Protein AF-A0A9W7AAX8-F1 (afdb_monomer_lite)

Sequence (133 aa):
MEMMQKKSGGGMSSPPTIVSTPFTGRETCFEDPTIRQTLLTLQSDHEGLIRMGSGYGSFDPLGKLAYLDQMEKIEERWALLMTKLDLGKHVSGEFKDQTSAFLGGMNLSVREFFELLGASKGWLRERANEGRL

Organism: NCBI:txid2557542

Foldseek 3Di:
DDDDPPPDDDPLDQQDDQPDDQAPCPDPLNVPVVLVVLVVVLVVLVVVLVVLVVCLVVDFLVSVLVSLVSVVVSVVSVVVSCVVSVCVVRGDPSNVVSVQRRCVSVVHDPVRVVVVVVVVSVVSNVCSVVSND

InterPro domains:
  IPR014954 Protein of unknown function DUF1825 [PF08855] (30-118)

Secondary structure (DSSP, 8-state):
------------PPPPPP-S-S--S-SGGGSSHHHHHHHHHHHHHHHHHHHHHTTGGG--HHHHHHHHHHHHHHHHHHHHHHHHTTGGGTS-HHHHHHHHHHHHHTT--HHHHHHHHHHHHHHHHHHHHTT--

pLDDT: mean 83.45, std 14.28, range [38.12, 94.31]

Radius of gyration: 19.52 Å; chains: 1; bounding box: 62×48×39 Å

Structure (mmCIF, N/CA/C/O backbone):
data_AF-A0A9W7AAX8-F1
#
_entry.id   AF-A0A9W7AAX8-F1
#
loop_
_atom_site.group_PDB
_atom_site.id
_atom_site.type_symbol
_atom_site.label_atom_id
_atom_site.label_alt_id
_atom_site.label_comp_id
_atom_site.label_asym_id
_atom_site.label_entity_id
_atom_site.label_seq_id
_atom_site.pdbx_PDB_ins_code
_atom_site.Cartn_x
_atom_site.Cartn_y
_atom_site.Cartn_z
_atom_site.occupancy
_atom_site.B_iso_or_equiv
_atom_site.auth_seq_id
_atom_site.auth_comp_id
_atom_site.auth_asym_id
_atom_site.auth_atom_id
_atom_site.pdbx_PDB_model_num
ATOM 1 N N . MET A 1 1 ? 40.227 -35.890 10.664 1.00 41.59 1 MET A N 1
ATOM 2 C CA . MET A 1 1 ? 39.346 -36.247 9.536 1.00 41.59 1 MET A CA 1
ATOM 3 C C . MET A 1 1 ? 37.937 -35.900 9.939 1.00 41.59 1 MET A C 1
ATOM 5 O O . MET A 1 1 ? 37.422 -36.417 10.919 1.00 41.59 1 MET A O 1
ATOM 9 N N . GLU A 1 2 ? 37.426 -34.910 9.238 1.00 40.03 2 GLU A N 1
ATOM 10 C CA . GLU A 1 2 ? 36.178 -34.201 9.434 1.00 40.03 2 GLU A CA 1
ATOM 11 C C . GLU A 1 2 ? 35.024 -35.044 8.878 1.00 40.03 2 GLU A C 1
ATOM 13 O O . GLU A 1 2 ? 35.092 -35.508 7.743 1.00 40.03 2 GLU A O 1
ATOM 18 N N . MET A 1 3 ? 33.966 -35.253 9.658 1.00 38.78 3 MET A N 1
ATOM 19 C CA . MET A 1 3 ? 32.654 -35.585 9.104 1.00 38.78 3 MET A CA 1
ATOM 20 C C . MET A 1 3 ? 31.682 -34.520 9.588 1.00 38.78 3 MET A C 1
ATOM 22 O O . MET A 1 3 ? 31.030 -34.647 10.623 1.00 38.78 3 MET A O 1
ATOM 26 N N . MET A 1 4 ? 31.646 -33.428 8.824 1.00 39.00 4 MET A N 1
ATOM 27 C CA . MET A 1 4 ? 30.581 -32.439 8.855 1.00 39.00 4 MET A CA 1
ATOM 28 C C . MET A 1 4 ? 29.238 -33.149 8.662 1.00 39.00 4 MET A C 1
ATOM 30 O O . MET A 1 4 ? 28.929 -33.652 7.580 1.00 39.00 4 MET A O 1
ATOM 34 N N . GLN A 1 5 ? 28.413 -33.151 9.710 1.00 44.94 5 GLN A N 1
ATOM 35 C CA . GLN A 1 5 ? 26.979 -33.347 9.559 1.00 44.94 5 GLN A CA 1
ATOM 36 C C . GLN A 1 5 ? 26.438 -32.205 8.697 1.00 44.94 5 GLN A C 1
ATOM 38 O O . GLN A 1 5 ? 26.332 -31.053 9.118 1.00 44.94 5 GLN A O 1
ATOM 43 N N . LYS A 1 6 ? 26.106 -32.554 7.459 1.00 40.97 6 LYS A N 1
ATOM 44 C CA . LYS A 1 6 ? 25.381 -31.730 6.503 1.00 40.97 6 LYS A CA 1
ATOM 45 C C . LYS A 1 6 ? 23.993 -31.438 7.087 1.00 40.97 6 LYS A C 1
ATOM 47 O O . LYS A 1 6 ? 23.086 -32.261 6.969 1.00 40.97 6 LYS A O 1
ATOM 52 N N . LYS A 1 7 ? 23.830 -30.280 7.742 1.00 40.91 7 LYS A N 1
ATOM 53 C CA . LYS A 1 7 ? 22.512 -29.705 8.050 1.00 40.91 7 LYS A CA 1
ATOM 54 C C . LYS A 1 7 ? 21.775 -29.543 6.722 1.00 40.91 7 LYS A C 1
ATOM 56 O O . LYS A 1 7 ? 22.093 -28.666 5.924 1.00 40.91 7 LYS A O 1
ATOM 61 N N . SER A 1 8 ? 20.858 -30.468 6.465 1.00 42.09 8 SER A N 1
ATOM 62 C CA . SER A 1 8 ? 19.947 -30.408 5.328 1.00 42.09 8 SER A CA 1
ATOM 63 C C . SER A 1 8 ? 19.080 -29.158 5.468 1.00 42.09 8 SER A C 1
ATOM 65 O O . SER A 1 8 ? 18.683 -28.800 6.577 1.00 42.09 8 SER A O 1
ATOM 67 N N . GLY A 1 9 ? 18.898 -28.458 4.350 1.00 38.78 9 GLY A N 1
ATOM 68 C CA . GLY A 1 9 ? 18.387 -27.095 4.288 1.00 38.78 9 GLY A CA 1
ATOM 69 C C . GLY A 1 9 ? 17.063 -26.889 5.014 1.00 38.78 9 GLY A C 1
ATOM 70 O O . GLY A 1 9 ? 16.114 -27.650 4.837 1.00 38.78 9 GLY A O 1
ATOM 71 N N . GLY A 1 10 ? 16.998 -25.807 5.791 1.00 38.12 10 GLY A N 1
ATOM 72 C CA . GLY A 1 10 ? 15.723 -25.184 6.108 1.00 38.12 10 GLY A CA 1
ATOM 73 C C . GLY A 1 10 ? 15.133 -24.681 4.799 1.00 38.12 10 GLY A C 1
ATOM 74 O O . GLY A 1 10 ? 15.665 -23.745 4.204 1.00 38.12 10 GLY A O 1
ATOM 75 N N . GLY A 1 11 ? 14.091 -25.352 4.310 1.00 45.53 11 GLY A N 1
ATOM 76 C CA . GLY A 1 11 ? 13.271 -24.805 3.240 1.00 45.53 11 GLY A CA 1
ATOM 77 C C . GLY A 1 11 ? 12.779 -23.429 3.676 1.00 45.53 11 GLY A C 1
ATOM 78 O O . GLY A 1 11 ? 12.364 -23.263 4.823 1.00 45.53 11 GLY A O 1
ATOM 79 N N . MET A 1 12 ? 12.857 -22.438 2.791 1.00 51.91 12 MET A N 1
ATOM 80 C CA . MET A 1 12 ? 12.098 -21.204 2.968 1.00 51.91 12 MET A CA 1
ATOM 81 C C . MET A 1 12 ? 10.620 -21.600 3.001 1.00 51.91 12 MET A C 1
ATOM 83 O O . MET A 1 12 ? 10.012 -21.832 1.958 1.00 51.91 12 MET A O 1
ATOM 87 N N . SER A 1 13 ? 10.066 -21.771 4.202 1.00 61.91 13 SER A N 1
ATOM 88 C CA . SER A 1 13 ? 8.630 -21.929 4.388 1.00 61.91 13 SER A CA 1
ATOM 89 C C . SER A 1 13 ? 7.959 -20.706 3.780 1.00 61.91 13 SER A C 1
ATOM 91 O O . SER A 1 13 ? 8.353 -19.578 4.078 1.00 61.91 13 SER A O 1
ATOM 93 N N . SER A 1 14 ? 6.977 -20.916 2.903 1.00 72.19 14 SER A N 1
ATOM 94 C CA . SER A 1 14 ? 6.184 -19.815 2.365 1.00 72.19 14 SER A CA 1
ATOM 95 C C . SER A 1 14 ? 5.611 -18.982 3.518 1.00 72.19 14 SER A C 1
ATOM 97 O O . SER A 1 14 ? 5.199 -19.568 4.527 1.00 72.19 14 SER A O 1
ATOM 99 N N . PRO A 1 15 ? 5.580 -17.644 3.398 1.00 73.81 15 PRO A N 1
ATOM 100 C CA . PRO A 1 15 ? 4.983 -16.798 4.419 1.00 73.81 15 PRO A CA 1
ATOM 101 C C . PRO A 1 15 ? 3.549 -17.254 4.741 1.00 73.81 15 PRO A C 1
ATOM 103 O O . PRO A 1 15 ? 2.807 -17.609 3.817 1.00 73.81 15 PRO A O 1
ATOM 106 N N . PRO A 1 16 ? 3.137 -17.261 6.020 1.00 80.00 16 PRO A N 1
ATOM 107 C CA . PRO A 1 16 ? 1.785 -17.655 6.406 1.00 80.00 16 PRO A CA 1
ATOM 108 C C . PRO A 1 16 ? 0.741 -16.717 5.788 1.00 80.00 16 PRO A C 1
ATOM 110 O O . PRO A 1 16 ? 0.907 -15.504 5.796 1.00 80.00 16 PRO A O 1
ATOM 113 N N . THR A 1 17 ? -0.354 -17.260 5.259 1.00 83.81 17 THR A N 1
ATOM 114 C CA . THR A 1 17 ? -1.409 -16.457 4.622 1.00 83.81 17 THR A CA 1
ATOM 115 C C . THR A 1 17 ? -2.181 -15.618 5.645 1.00 83.81 17 THR A C 1
ATOM 117 O O . THR A 1 17 ? -2.558 -16.115 6.704 1.00 83.81 17 THR A O 1
ATOM 120 N N . ILE A 1 18 ? -2.472 -14.362 5.299 1.00 85.81 18 ILE A N 1
ATOM 121 C CA . ILE A 1 18 ? -3.371 -13.492 6.066 1.00 85.81 18 ILE A CA 1
ATOM 122 C C . ILE A 1 18 ? -4.810 -13.798 5.634 1.00 85.81 18 ILE A C 1
ATOM 124 O O . ILE A 1 18 ? -5.141 -13.662 4.458 1.00 85.81 18 ILE A O 1
ATOM 128 N N . VAL A 1 19 ? -5.659 -14.225 6.569 1.00 87.62 19 VAL A N 1
ATOM 129 C CA . VAL A 1 19 ? -7.077 -14.573 6.316 1.00 87.62 19 VAL A CA 1
ATOM 130 C C . VAL A 1 19 ? -8.057 -13.693 7.092 1.00 87.62 19 VAL A C 1
ATOM 132 O O . VAL A 1 19 ? -9.251 -13.681 6.804 1.00 87.62 19 VAL A O 1
ATOM 135 N N . SER A 1 20 ? -7.554 -12.962 8.083 1.00 85.69 20 SER A N 1
ATOM 136 C CA . SER A 1 20 ? -8.325 -12.005 8.873 1.00 85.69 20 SER A CA 1
ATOM 137 C C . SER A 1 20 ? -8.639 -10.727 8.086 1.00 85.69 20 SER A C 1
ATOM 139 O O . SER A 1 20 ? -7.921 -10.345 7.158 1.00 85.69 20 SER A O 1
ATOM 141 N N . THR A 1 21 ? -9.709 -10.030 8.477 1.00 83.94 21 THR A N 1
ATOM 142 C CA . THR A 1 21 ? -10.017 -8.694 7.958 1.00 83.94 21 THR A CA 1
ATOM 143 C C . THR A 1 21 ? -9.394 -7.611 8.849 1.00 83.94 21 THR A C 1
ATOM 145 O O . THR A 1 21 ? -9.397 -7.737 10.080 1.00 83.94 21 THR A O 1
ATOM 148 N N . PRO A 1 22 ? -8.885 -6.507 8.266 1.00 83.12 22 PRO A N 1
ATOM 149 C CA . PRO A 1 22 ? -8.293 -5.417 9.043 1.00 83.12 22 PRO A CA 1
ATOM 150 C C . PRO A 1 22 ? -9.327 -4.689 9.909 1.00 83.12 22 PRO A C 1
ATOM 152 O O . PRO A 1 22 ? -8.980 -4.182 10.973 1.00 83.12 22 PRO A O 1
ATOM 155 N N . PHE A 1 23 ? -10.592 -4.677 9.481 1.00 85.06 23 PHE A N 1
ATOM 156 C CA . PHE A 1 23 ? -11.708 -4.039 10.173 1.00 85.06 23 PHE A CA 1
ATOM 157 C C . PHE A 1 23 ? -12.914 -4.975 10.253 1.00 85.06 23 PHE A C 1
ATOM 159 O O . PHE A 1 23 ? -13.113 -5.834 9.387 1.00 85.06 23 PHE A O 1
ATOM 166 N N . THR A 1 24 ? -13.732 -4.788 11.284 1.00 78.25 24 THR A N 1
ATOM 167 C CA . THR A 1 24 ? -14.957 -5.564 11.526 1.00 78.25 24 THR A CA 1
ATOM 168 C C . THR A 1 24 ? -16.188 -4.963 10.840 1.00 78.25 24 THR A C 1
ATOM 170 O O . THR A 1 24 ? -17.218 -5.628 10.729 1.00 78.25 24 THR A O 1
ATOM 173 N N . GLY A 1 25 ? -16.102 -3.705 10.392 1.00 74.88 25 GLY A N 1
ATOM 174 C CA . GLY A 1 25 ? -17.207 -2.944 9.808 1.00 74.88 25 GLY A CA 1
ATOM 175 C C . GLY A 1 25 ? -18.170 -2.352 10.846 1.00 74.88 25 GLY A C 1
ATOM 176 O O . GLY A 1 25 ? -19.182 -1.761 10.464 1.00 74.88 25 GLY A O 1
ATOM 177 N N . ARG A 1 26 ? -17.878 -2.525 12.142 1.00 79.62 26 ARG A N 1
ATOM 178 C CA . ARG A 1 26 ? -18.668 -2.025 13.283 1.00 79.62 26 ARG A CA 1
ATOM 179 C C . ARG A 1 26 ? -18.015 -0.833 13.985 1.00 79.62 26 ARG A C 1
ATOM 181 O O . ARG A 1 26 ? -18.536 -0.348 14.982 1.00 79.62 26 ARG A O 1
ATOM 188 N N . GLU A 1 27 ? -16.856 -0.397 13.511 1.00 82.88 27 GLU A N 1
ATOM 189 C CA . GLU A 1 27 ? -16.142 0.759 14.033 1.00 82.88 27 GLU A CA 1
ATOM 190 C C . GLU A 1 27 ? -16.979 2.032 13.819 1.00 82.88 27 GLU A C 1
ATOM 192 O O . GLU A 1 27 ? -17.594 2.212 12.768 1.00 82.88 27 GLU A O 1
ATOM 197 N N . THR A 1 28 ? -16.987 2.935 14.803 1.00 79.44 28 THR A N 1
ATOM 198 C CA . THR A 1 28 ? -17.827 4.151 14.799 1.00 79.44 28 THR A CA 1
ATOM 199 C C . THR A 1 28 ? -17.559 5.062 13.602 1.00 79.44 28 THR A C 1
ATOM 201 O O . THR A 1 28 ? -18.462 5.724 13.099 1.00 79.44 28 THR A O 1
ATOM 204 N N . CYS A 1 29 ? -16.333 5.056 13.075 1.00 74.62 29 CYS A N 1
ATOM 205 C CA . CYS A 1 29 ? -15.978 5.785 11.861 1.00 74.62 29 CYS A CA 1
ATOM 206 C C . CYS A 1 29 ? -16.754 5.319 10.611 1.00 74.62 29 CYS A C 1
ATOM 208 O O . CYS A 1 29 ? -16.849 6.080 9.652 1.00 74.62 29 CYS A O 1
ATOM 210 N N . PHE A 1 30 ? -17.338 4.115 10.615 1.00 80.31 30 PHE A N 1
ATOM 211 C CA . PHE A 1 30 ? -18.128 3.564 9.505 1.00 80.31 30 PHE A CA 1
ATOM 212 C C . PHE A 1 30 ? -19.643 3.767 9.647 1.00 80.31 30 PHE A C 1
ATOM 214 O O . PHE A 1 30 ? -20.409 3.265 8.811 1.00 80.31 30 PHE A O 1
ATOM 221 N N . GLU A 1 31 ? -20.089 4.489 10.679 1.00 82.81 31 GLU A N 1
ATOM 222 C CA . GLU A 1 31 ? -21.475 4.961 10.796 1.00 82.81 31 GLU A CA 1
ATOM 223 C C . GLU A 1 31 ? -21.756 6.132 9.844 1.00 82.81 31 GLU A C 1
ATOM 225 O O . GLU A 1 31 ? -22.880 6.278 9.367 1.00 82.81 31 GLU A O 1
ATOM 230 N N . ASP A 1 32 ? -20.731 6.921 9.498 1.00 86.88 32 ASP A N 1
ATOM 231 C CA . ASP A 1 32 ? -20.850 7.974 8.493 1.00 86.88 32 ASP A CA 1
ATOM 232 C C . ASP A 1 32 ? -20.957 7.351 7.080 1.00 86.88 32 ASP A C 1
ATOM 234 O O . ASP A 1 32 ? -20.033 6.658 6.627 1.00 86.88 32 ASP A O 1
ATOM 238 N N . PRO A 1 33 ? -22.063 7.586 6.347 1.00 86.31 33 PRO A N 1
ATOM 239 C CA . PRO A 1 33 ? -22.285 6.984 5.034 1.00 86.31 33 PRO A CA 1
ATOM 240 C C . PRO A 1 33 ? -21.293 7.478 3.971 1.00 86.31 33 PRO A C 1
ATOM 242 O O . PRO A 1 33 ? -20.948 6.722 3.063 1.00 86.31 33 PRO A O 1
ATOM 245 N N . THR A 1 34 ? -20.783 8.704 4.094 1.00 87.81 34 THR A N 1
ATOM 246 C CA . THR A 1 34 ? -19.754 9.258 3.201 1.00 87.81 34 THR A CA 1
ATOM 247 C C . THR A 1 34 ? -18.420 8.559 3.429 1.00 87.81 34 THR A C 1
ATOM 249 O O . THR A 1 34 ? -17.735 8.188 2.472 1.00 87.81 34 THR A O 1
ATOM 252 N N . ILE A 1 35 ? -18.052 8.331 4.692 1.00 86.31 35 ILE A N 1
ATOM 253 C CA . ILE A 1 35 ? -16.838 7.591 5.051 1.00 86.31 35 ILE A CA 1
ATOM 254 C C . ILE A 1 35 ? -16.938 6.134 4.604 1.00 86.31 35 ILE A C 1
ATOM 256 O O . ILE A 1 35 ? -16.008 5.619 3.980 1.00 86.31 35 ILE A O 1
ATOM 260 N N . ARG A 1 36 ? -18.082 5.486 4.844 1.00 85.06 36 ARG A N 1
ATOM 261 C CA . ARG A 1 36 ? -18.351 4.125 4.370 1.00 85.06 36 ARG A CA 1
ATOM 262 C C . ARG A 1 36 ? -18.223 4.026 2.851 1.00 85.06 36 ARG A C 1
ATOM 264 O O . ARG A 1 36 ? -17.534 3.137 2.361 1.00 85.06 36 ARG A O 1
ATOM 271 N N . GLN A 1 37 ? -18.832 4.949 2.106 1.00 88.81 37 GLN A N 1
ATOM 272 C CA . GLN A 1 37 ? -18.723 4.974 0.648 1.00 88.81 37 GLN A CA 1
ATOM 273 C C . GLN A 1 37 ? -17.276 5.195 0.190 1.00 88.81 37 GLN A C 1
ATOM 275 O O . GLN A 1 37 ? -16.816 4.527 -0.733 1.00 88.81 37 GLN A O 1
ATOM 280 N N . THR A 1 38 ? -16.541 6.087 0.860 1.00 89.12 38 THR A N 1
ATOM 281 C CA . THR A 1 38 ? -15.122 6.344 0.574 1.00 89.12 38 THR A CA 1
ATOM 282 C C . THR A 1 38 ? -14.283 5.081 0.755 1.00 89.12 38 THR A C 1
ATOM 284 O O . THR A 1 38 ? -13.473 4.762 -0.116 1.00 89.12 38 THR A O 1
ATOM 287 N N . LEU A 1 39 ? -14.497 4.342 1.849 1.00 86.56 39 LEU A N 1
AT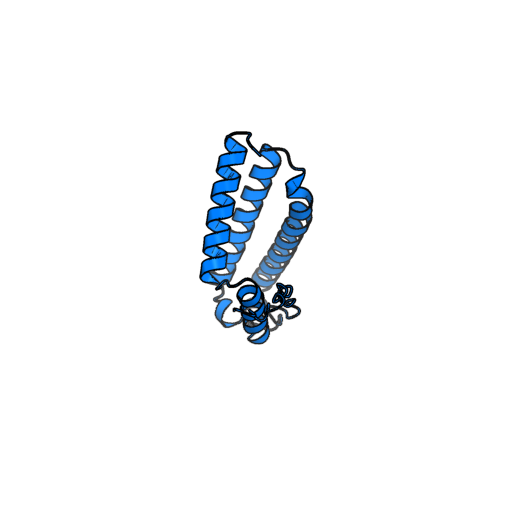OM 288 C CA . LEU A 1 39 ? -13.811 3.080 2.111 1.00 86.56 39 LEU A CA 1
ATOM 289 C C . LEU A 1 39 ? -14.126 2.036 1.034 1.00 86.56 39 LEU A C 1
ATOM 291 O O . LEU A 1 39 ? -13.200 1.437 0.499 1.00 86.56 39 LEU A O 1
ATOM 295 N N . LEU A 1 40 ? -15.405 1.840 0.695 1.00 87.38 40 LEU A N 1
ATOM 296 C CA . LEU A 1 40 ? -15.828 0.859 -0.312 1.00 87.38 40 LEU A CA 1
ATOM 297 C C . LEU A 1 40 ? -15.217 1.154 -1.685 1.00 87.38 40 LEU A C 1
ATOM 299 O O . LEU A 1 40 ? -14.685 0.257 -2.336 1.00 87.38 40 LEU A O 1
ATOM 303 N N . THR A 1 41 ? -15.241 2.420 -2.108 1.00 91.12 41 THR A N 1
ATOM 304 C CA . THR A 1 41 ? -14.604 2.842 -3.360 1.00 91.12 41 THR A CA 1
ATOM 305 C C . THR A 1 41 ? -13.099 2.583 -3.314 1.00 91.12 41 THR A C 1
ATOM 307 O O . THR A 1 41 ? -12.545 2.020 -4.251 1.00 91.12 41 THR A O 1
ATOM 310 N N . LEU A 1 42 ? -12.431 2.932 -2.212 1.00 91.69 42 LEU A N 1
ATOM 311 C CA . LEU A 1 42 ? -10.991 2.721 -2.070 1.00 91.69 42 LEU A CA 1
ATOM 312 C C . LEU A 1 42 ? -10.605 1.231 -2.055 1.00 91.69 42 LEU A C 1
ATOM 314 O O . LEU A 1 42 ? -9.592 0.863 -2.644 1.00 91.69 42 LEU A O 1
ATOM 318 N N . GLN A 1 43 ? -11.413 0.371 -1.431 1.00 88.88 43 GLN A N 1
ATOM 319 C CA . GLN A 1 43 ? -11.237 -1.083 -1.479 1.00 88.88 43 GLN A CA 1
ATOM 320 C C . GLN A 1 43 ? -11.379 -1.610 -2.910 1.00 88.88 43 GLN A C 1
ATOM 322 O O . GLN A 1 43 ? -10.491 -2.312 -3.387 1.00 88.88 43 GLN A O 1
ATOM 327 N N . SER A 1 44 ? -12.437 -1.207 -3.618 1.00 90.81 44 SER A N 1
ATOM 328 C CA . SER A 1 44 ? -12.662 -1.588 -5.018 1.00 90.81 44 SER A CA 1
ATOM 329 C C . SER A 1 44 ? -11.514 -1.147 -5.934 1.00 90.81 44 SER A C 1
ATOM 331 O O . SER A 1 44 ? -11.037 -1.934 -6.755 1.00 90.81 44 SER A O 1
ATOM 333 N N . ASP A 1 45 ? -11.041 0.092 -5.785 1.00 94.00 45 ASP A N 1
ATOM 334 C CA . ASP A 1 45 ? -9.924 0.629 -6.568 1.00 94.00 45 ASP A CA 1
ATOM 335 C C . ASP A 1 45 ? -8.626 -0.139 -6.283 1.00 94.00 45 ASP A C 1
ATOM 337 O O . ASP A 1 45 ? -7.892 -0.490 -7.208 1.00 94.00 45 ASP A O 1
ATOM 341 N N . HIS A 1 46 ? -8.362 -0.458 -5.012 1.00 92.25 46 HIS A N 1
ATOM 342 C CA . HIS A 1 46 ? -7.194 -1.237 -4.608 1.00 92.25 46 HIS A CA 1
ATOM 343 C C . HIS A 1 46 ? -7.248 -2.672 -5.157 1.00 92.25 46 HIS A C 1
ATOM 345 O O . HIS A 1 46 ? -6.265 -3.157 -5.715 1.00 92.25 46 HIS A O 1
ATOM 351 N N . GLU A 1 47 ? -8.394 -3.350 -5.097 1.00 88.94 47 GLU A N 1
ATOM 352 C CA . GLU A 1 47 ? -8.547 -4.656 -5.745 1.00 88.94 47 GLU A CA 1
ATOM 353 C C . GLU A 1 47 ? -8.352 -4.576 -7.266 1.00 88.94 47 GLU A C 1
ATOM 355 O O . GLU A 1 47 ? -7.756 -5.469 -7.873 1.00 88.94 47 GLU A O 1
ATOM 360 N N . GLY A 1 48 ? -8.846 -3.504 -7.894 1.00 92.50 48 GLY A N 1
ATOM 361 C CA . GLY A 1 48 ? -8.624 -3.219 -9.309 1.00 92.50 48 GLY A CA 1
ATOM 362 C C . GLY A 1 48 ? -7.139 -3.093 -9.641 1.00 92.50 48 GLY A C 1
ATOM 363 O O . GLY A 1 48 ? -6.674 -3.707 -10.602 1.00 92.50 48 GLY A O 1
ATOM 364 N N . LEU A 1 49 ? -6.388 -2.375 -8.805 1.00 93.62 49 LEU A N 1
ATOM 365 C CA . LEU A 1 49 ? -4.938 -2.250 -8.912 1.00 93.62 49 LEU A CA 1
ATOM 366 C C . LEU A 1 49 ? -4.240 -3.610 -8.793 1.00 93.62 49 LEU A C 1
ATOM 368 O O . LEU A 1 49 ? -3.405 -3.919 -9.637 1.00 93.62 49 LEU A O 1
ATOM 372 N N . ILE A 1 50 ? -4.606 -4.446 -7.814 1.00 89.19 50 ILE A N 1
ATOM 373 C CA . ILE A 1 50 ? -4.029 -5.794 -7.64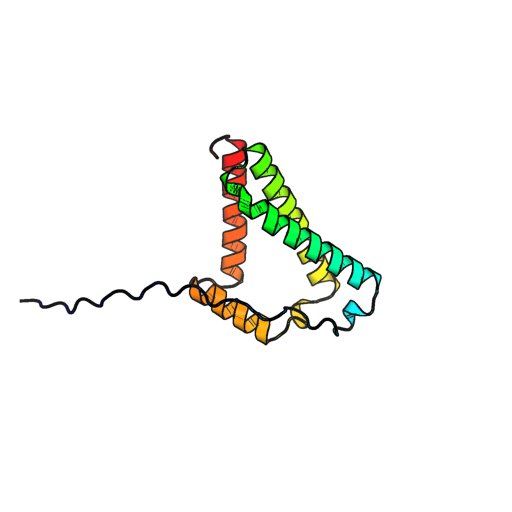7 1.00 89.19 50 ILE A CA 1
ATOM 374 C C . ILE A 1 50 ? -4.268 -6.641 -8.902 1.00 89.19 50 ILE A C 1
ATOM 376 O O . ILE A 1 50 ? -3.342 -7.267 -9.421 1.00 89.19 50 ILE A O 1
ATOM 380 N N . ARG A 1 51 ? -5.499 -6.630 -9.434 1.00 90.75 51 ARG A N 1
ATOM 381 C CA . ARG A 1 51 ? -5.836 -7.343 -10.675 1.00 90.75 51 ARG A CA 1
ATOM 382 C C . ARG A 1 51 ? -5.007 -6.839 -11.853 1.00 90.75 51 ARG A C 1
ATOM 384 O O . ARG A 1 51 ? -4.454 -7.652 -12.587 1.00 90.75 51 ARG A O 1
ATOM 391 N N . MET A 1 52 ? -4.870 -5.524 -12.010 1.00 91.00 52 MET A N 1
ATOM 392 C CA . MET A 1 52 ? -4.033 -4.921 -13.052 1.00 91.00 52 MET A CA 1
ATOM 393 C C . MET A 1 52 ? -2.554 -5.307 -12.888 1.00 91.00 52 MET A C 1
ATOM 395 O O . MET A 1 52 ? -1.902 -5.676 -13.862 1.00 91.00 52 MET A O 1
ATOM 399 N N . GLY A 1 53 ? -2.041 -5.303 -11.658 1.00 89.94 53 GLY A N 1
ATOM 400 C CA . GLY A 1 53 ? -0.650 -5.625 -11.337 1.00 89.94 53 GLY A CA 1
ATOM 401 C C . GLY A 1 53 ? -0.247 -7.056 -11.680 1.00 89.94 53 GLY A C 1
ATOM 402 O O . GLY A 1 53 ? 0.924 -7.304 -11.962 1.00 89.94 53 GLY A O 1
ATOM 403 N N . SER A 1 54 ? -1.205 -7.987 -11.761 1.00 90.56 54 SER A N 1
ATOM 404 C CA . SER A 1 54 ? -0.941 -9.358 -12.225 1.00 90.56 54 SER A CA 1
ATOM 405 C C . SER A 1 54 ? -0.340 -9.416 -13.639 1.00 90.56 54 SER A C 1
ATOM 407 O O . SER A 1 54 ? 0.404 -10.344 -13.950 1.00 90.56 54 SER A O 1
ATOM 409 N N . GLY A 1 55 ? -0.604 -8.403 -14.475 1.00 91.19 55 GLY A N 1
ATOM 410 C CA . GLY A 1 55 ? -0.055 -8.264 -15.826 1.00 91.19 55 GLY A CA 1
ATOM 411 C C . GLY A 1 55 ? 1.209 -7.405 -15.926 1.00 91.19 55 GLY A C 1
ATOM 412 O O . GLY A 1 55 ? 1.710 -7.216 -17.033 1.00 91.19 55 GLY A O 1
ATOM 413 N N . TYR A 1 56 ? 1.744 -6.890 -14.810 1.00 90.00 56 TYR A N 1
ATOM 414 C CA . TYR A 1 56 ? 2.807 -5.873 -14.812 1.00 90.00 56 TYR A CA 1
ATOM 415 C C . TYR A 1 56 ? 4.050 -6.271 -15.624 1.00 90.00 56 TYR A C 1
ATOM 417 O O . TYR A 1 56 ? 4.659 -5.439 -16.297 1.00 90.00 56 TYR A O 1
ATOM 425 N N . GLY A 1 57 ? 4.417 -7.556 -15.605 1.00 88.31 57 GLY A N 1
ATOM 426 C CA . GLY A 1 57 ? 5.563 -8.073 -16.360 1.00 88.31 57 GLY A CA 1
ATOM 427 C C . GLY A 1 57 ? 5.437 -7.919 -17.882 1.00 88.31 57 GLY A C 1
ATOM 428 O O . GLY A 1 57 ? 6.457 -7.858 -18.562 1.00 88.31 57 GLY A O 1
ATOM 429 N N . SER A 1 58 ? 4.214 -7.820 -18.405 1.00 92.38 58 SER A N 1
ATOM 430 C CA . SER A 1 58 ? 3.917 -7.691 -19.838 1.00 92.38 58 SER A CA 1
ATOM 431 C C . SER A 1 58 ? 3.644 -6.254 -20.283 1.00 92.38 58 SER A C 1
ATOM 433 O O . SER A 1 58 ? 3.385 -6.029 -21.462 1.00 92.38 58 SER A O 1
ATOM 435 N N . PHE A 1 59 ? 3.662 -5.286 -19.367 1.00 93.38 59 PHE A N 1
ATOM 436 C CA . PHE A 1 59 ? 3.437 -3.887 -19.713 1.00 93.38 59 PHE A CA 1
ATOM 437 C C . PHE A 1 59 ? 4.630 -3.322 -20.485 1.00 93.38 59 PHE A C 1
ATOM 439 O O . PHE A 1 59 ? 5.784 -3.639 -20.190 1.00 93.38 59 PHE A O 1
ATOM 446 N N . ASP A 1 60 ? 4.351 -2.449 -21.450 1.00 91.69 60 ASP A N 1
ATOM 447 C CA . ASP A 1 60 ? 5.380 -1.593 -22.033 1.00 91.69 60 ASP A CA 1
ATOM 448 C C . ASP A 1 60 ? 5.870 -0.550 -20.997 1.00 91.69 60 ASP A C 1
ATOM 450 O O . ASP A 1 60 ? 5.267 -0.406 -19.923 1.00 91.69 60 ASP A O 1
ATOM 454 N N . PRO A 1 61 ? 6.960 0.190 -21.270 1.00 90.56 61 PRO A N 1
ATOM 455 C CA . PRO A 1 61 ? 7.482 1.175 -20.325 1.00 90.56 61 PRO A CA 1
ATOM 456 C C . PRO A 1 61 ? 6.462 2.235 -19.878 1.00 90.56 61 PRO A C 1
ATOM 458 O O . PRO A 1 61 ? 6.445 2.597 -18.700 1.00 90.56 61 PRO A O 1
ATOM 461 N N . LEU A 1 62 ? 5.572 2.699 -20.766 1.00 91.56 62 LEU A N 1
ATOM 462 C CA . LEU A 1 62 ? 4.528 3.668 -20.412 1.00 91.56 62 LEU A CA 1
ATOM 463 C C . LEU A 1 62 ? 3.458 3.027 -19.522 1.00 91.56 62 LEU A C 1
ATOM 465 O O . LEU A 1 62 ? 3.027 3.639 -18.546 1.00 91.56 62 LEU A O 1
ATOM 469 N N . GLY A 1 63 ? 3.068 1.785 -19.808 1.00 92.38 63 GLY A N 1
ATOM 470 C CA . GLY A 1 63 ? 2.148 1.005 -18.985 1.00 92.38 63 GLY A CA 1
ATOM 471 C C . GLY A 1 63 ? 2.697 0.740 -17.583 1.00 92.38 63 GLY A C 1
ATOM 472 O O . GLY A 1 63 ? 1.962 0.854 -16.601 1.00 92.38 63 GLY A O 1
ATOM 473 N N . LYS A 1 64 ? 4.001 0.459 -17.460 1.00 92.31 64 LYS A N 1
ATOM 474 C CA . LYS A 1 64 ? 4.677 0.303 -16.161 1.00 92.31 64 LYS A CA 1
ATOM 475 C C . LYS A 1 64 ? 4.656 1.601 -15.356 1.00 92.31 64 LYS A C 1
ATOM 477 O O . LYS A 1 64 ? 4.297 1.570 -14.182 1.00 92.31 64 LYS A O 1
ATOM 482 N N . LEU A 1 65 ? 4.966 2.738 -15.983 1.00 92.94 65 LEU A N 1
ATOM 483 C CA . LEU A 1 65 ? 4.879 4.054 -15.336 1.00 92.94 65 LEU A CA 1
ATOM 484 C C . LEU A 1 65 ? 3.448 4.374 -14.894 1.00 92.94 65 LEU A C 1
ATOM 486 O O . LEU A 1 65 ? 3.231 4.724 -13.737 1.00 92.94 65 LEU A O 1
ATOM 490 N N . ALA A 1 66 ? 2.466 4.171 -15.774 1.00 93.50 66 ALA A N 1
ATOM 491 C CA . ALA A 1 66 ? 1.061 4.400 -15.455 1.00 93.50 66 ALA A CA 1
ATOM 492 C C . ALA A 1 66 ? 0.587 3.519 -14.289 1.00 93.50 66 ALA A C 1
ATOM 494 O O . ALA A 1 66 ? -0.156 3.987 -13.428 1.00 93.50 66 ALA A O 1
ATOM 495 N N . TYR A 1 67 ? 1.033 2.261 -14.219 1.00 94.00 67 TYR A N 1
ATOM 496 C CA . TYR A 1 67 ? 0.744 1.384 -13.086 1.00 94.00 67 TYR A CA 1
ATOM 497 C C . TYR A 1 67 ? 1.319 1.927 -11.772 1.00 94.00 67 TYR A C 1
ATOM 499 O O . TYR A 1 67 ? 0.603 1.984 -10.772 1.00 94.00 67 TYR A O 1
ATOM 507 N N . LEU A 1 68 ? 2.586 2.357 -11.776 1.00 93.19 68 LEU A N 1
ATOM 508 C CA . LEU A 1 68 ? 3.234 2.946 -10.599 1.00 93.19 68 LEU A CA 1
ATOM 509 C C . LEU A 1 68 ? 2.507 4.217 -10.137 1.00 93.19 68 LEU A C 1
ATOM 511 O O . LEU A 1 68 ? 2.258 4.370 -8.943 1.00 93.19 68 LEU A O 1
ATOM 515 N N . ASP A 1 69 ? 2.082 5.072 -11.071 1.00 94.31 69 ASP A N 1
ATOM 516 C CA . ASP A 1 69 ? 1.298 6.273 -10.766 1.00 94.31 69 ASP A CA 1
ATOM 517 C C . ASP A 1 69 ? -0.053 5.930 -10.114 1.00 94.31 69 ASP A C 1
ATOM 519 O O . ASP A 1 69 ? -0.492 6.607 -9.183 1.00 94.31 69 ASP A O 1
ATOM 523 N N . GLN A 1 70 ? -0.742 4.887 -10.591 1.00 94.31 70 GLN A N 1
ATOM 524 C CA . GLN A 1 70 ? -2.002 4.441 -9.982 1.00 94.31 70 GLN A CA 1
ATOM 525 C C . GLN A 1 70 ? -1.783 3.849 -8.588 1.00 94.31 70 GLN A C 1
ATOM 527 O O . GLN A 1 70 ? -2.578 4.108 -7.682 1.00 94.31 70 GLN A O 1
ATOM 532 N N . MET A 1 71 ? -0.697 3.097 -8.399 1.00 93.62 71 MET A N 1
ATOM 533 C CA . MET A 1 71 ? -0.336 2.542 -7.098 1.00 93.62 71 MET A CA 1
ATOM 534 C C . MET A 1 71 ? -0.098 3.647 -6.067 1.00 93.62 71 MET A C 1
ATOM 536 O O . MET A 1 71 ? -0.695 3.615 -4.994 1.00 93.62 71 MET A O 1
ATOM 540 N N . GLU A 1 72 ? 0.682 4.672 -6.414 1.00 93.00 72 GLU A N 1
ATOM 541 C CA . GLU A 1 72 ? 0.951 5.809 -5.526 1.00 93.00 72 GLU A CA 1
ATOM 542 C C . GLU A 1 72 ? -0.320 6.591 -5.167 1.00 93.00 72 GLU A C 1
ATOM 544 O O . GLU A 1 72 ? -0.521 6.925 -4.001 1.00 93.00 72 GLU A O 1
ATOM 549 N N . LYS A 1 73 ? -1.230 6.81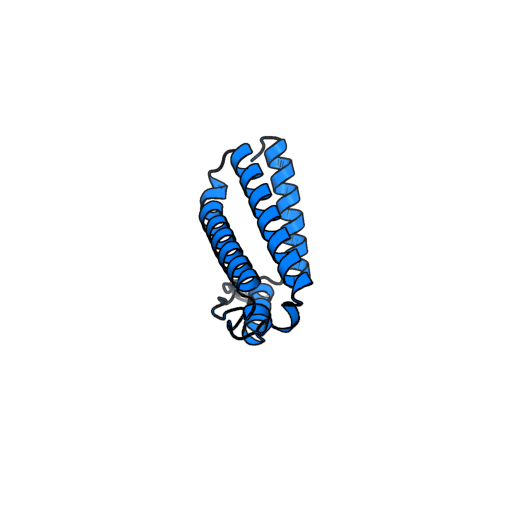1 -6.125 1.00 94.31 73 LYS A N 1
ATOM 550 C CA . LYS A 1 73 ? -2.522 7.470 -5.856 1.00 94.31 73 LYS A CA 1
ATOM 551 C C . LYS A 1 73 ? -3.390 6.687 -4.872 1.00 94.31 73 LYS A C 1
ATOM 553 O O . LYS A 1 73 ? -4.068 7.278 -4.031 1.00 94.31 73 LYS A O 1
ATOM 558 N N . ILE A 1 74 ? -3.419 5.361 -4.991 1.00 93.94 74 ILE A N 1
ATOM 559 C CA . ILE A 1 74 ? -4.191 4.506 -4.082 1.00 93.94 74 ILE A CA 1
ATOM 560 C C . ILE A 1 74 ? -3.545 4.488 -2.693 1.00 93.94 74 ILE A C 1
ATOM 562 O O . ILE A 1 74 ? -4.259 4.616 -1.698 1.00 93.94 74 ILE A O 1
ATOM 566 N N . GLU A 1 75 ? -2.216 4.399 -2.613 1.00 91.94 75 GLU A N 1
ATOM 567 C CA . GLU A 1 75 ? -1.478 4.499 -1.349 1.00 91.94 75 GLU A CA 1
ATOM 568 C C . GLU A 1 75 ? -1.726 5.838 -0.639 1.00 91.94 75 GLU A C 1
ATOM 570 O O . GLU A 1 75 ? -2.006 5.850 0.560 1.00 91.94 75 GLU A O 1
ATOM 575 N N . GLU A 1 76 ? -1.696 6.958 -1.365 1.00 93.12 76 GLU A N 1
ATOM 576 C CA . GLU A 1 76 ? -1.975 8.288 -0.813 1.00 93.12 76 GLU A CA 1
ATOM 577 C C . GLU A 1 76 ? -3.394 8.366 -0.233 1.00 93.12 76 GLU A C 1
ATOM 579 O O . GLU A 1 76 ? -3.597 8.840 0.887 1.00 93.12 76 GLU A O 1
ATOM 584 N N . ARG A 1 77 ? -4.390 7.829 -0.947 1.00 92.88 77 ARG A N 1
ATOM 585 C CA . ARG A 1 77 ? -5.778 7.779 -0.463 1.00 92.88 77 ARG A CA 1
ATOM 586 C C . ARG A 1 77 ? -5.923 6.919 0.791 1.00 92.88 77 ARG A C 1
ATOM 588 O O . ARG A 1 77 ? -6.663 7.306 1.697 1.00 92.88 77 ARG A O 1
ATOM 595 N N . TRP A 1 78 ? -5.212 5.792 0.870 1.00 90.69 78 TRP A N 1
ATOM 596 C CA . TRP A 1 78 ? -5.154 4.984 2.090 1.00 90.69 78 TRP A CA 1
ATOM 597 C C . TRP A 1 78 ? -4.510 5.746 3.242 1.00 90.69 78 TRP A C 1
ATOM 599 O O . TRP A 1 78 ? -5.085 5.766 4.329 1.00 90.69 78 TRP A O 1
ATOM 609 N N . ALA A 1 79 ? -3.376 6.410 3.017 1.00 89.94 79 ALA A N 1
ATOM 610 C CA . ALA A 1 79 ? -2.696 7.195 4.041 1.00 89.94 79 ALA A CA 1
ATOM 611 C C . ALA A 1 79 ? -3.607 8.302 4.593 1.00 89.94 79 ALA A C 1
ATOM 613 O O . ALA A 1 79 ? -3.806 8.391 5.804 1.00 89.94 79 ALA A O 1
ATOM 614 N N . LEU A 1 80 ? -4.247 9.078 3.712 1.00 90.69 80 LEU A N 1
ATOM 615 C CA . LEU A 1 80 ? -5.182 10.136 4.100 1.00 90.69 80 LEU A CA 1
ATOM 616 C C . LEU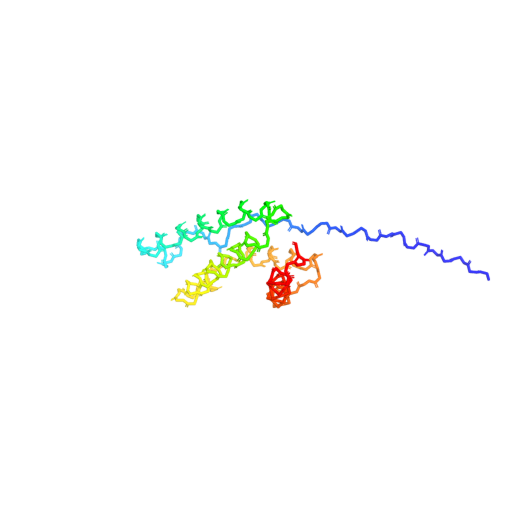 A 1 80 ? -6.357 9.597 4.924 1.00 90.69 80 LEU A C 1
ATOM 618 O O . LEU A 1 80 ? -6.700 10.180 5.954 1.00 90.69 80 LEU A O 1
ATOM 622 N N . LEU A 1 81 ? -6.966 8.485 4.501 1.00 87.88 81 LEU A N 1
ATOM 623 C CA . LEU A 1 81 ? -8.087 7.875 5.217 1.00 87.88 81 LEU A CA 1
ATOM 624 C C . LEU A 1 81 ? -7.658 7.364 6.599 1.00 87.88 81 LEU A C 1
ATOM 626 O O . LEU A 1 81 ? -8.330 7.637 7.593 1.00 87.88 81 LEU A O 1
ATOM 630 N N . MET A 1 82 ? -6.520 6.667 6.663 1.00 85.81 82 MET A N 1
ATOM 631 C CA . MET A 1 82 ? -5.965 6.118 7.901 1.00 85.81 82 MET A CA 1
ATOM 632 C C . MET A 1 82 ? -5.614 7.222 8.899 1.00 85.81 82 MET A C 1
ATOM 634 O O . MET A 1 82 ? -5.933 7.086 10.079 1.00 85.81 82 MET A O 1
ATOM 638 N N . THR A 1 83 ? -5.020 8.327 8.437 1.00 87.81 83 THR A N 1
ATOM 639 C CA . THR A 1 83 ? -4.700 9.489 9.275 1.00 87.81 83 THR A CA 1
ATOM 640 C C . THR A 1 83 ? -5.957 10.216 9.743 1.00 87.81 83 THR A C 1
ATOM 642 O O . THR A 1 83 ? -6.079 10.517 10.926 1.00 87.81 83 THR A O 1
ATOM 645 N N . LYS A 1 84 ? -6.910 10.490 8.844 1.00 85.44 84 LYS A N 1
ATOM 646 C CA . LYS A 1 84 ? -8.107 11.286 9.163 1.00 85.44 84 LYS A CA 1
ATOM 647 C C . LYS A 1 84 ? -9.016 10.608 10.187 1.00 85.44 84 LYS A C 1
ATOM 649 O O . LYS A 1 84 ? -9.645 11.287 10.992 1.00 85.44 84 LYS A O 1
ATOM 654 N N . LEU A 1 85 ? -9.109 9.286 10.121 1.00 84.19 85 LEU A N 1
ATOM 655 C CA . LEU A 1 85 ? -10.002 8.479 10.951 1.00 84.19 85 LEU A CA 1
ATOM 656 C C . LEU A 1 85 ? -9.271 7.749 12.081 1.00 84.19 85 LEU A C 1
ATOM 658 O O . LEU A 1 85 ? -9.904 6.991 12.811 1.00 84.19 85 LEU A O 1
ATOM 662 N N . ASP A 1 86 ? -7.953 7.940 12.194 1.00 83.25 86 ASP A N 1
ATOM 663 C CA . ASP A 1 86 ? -7.102 7.271 13.183 1.00 83.25 86 ASP A CA 1
ATOM 664 C C . ASP A 1 86 ? -7.284 5.736 13.174 1.00 83.25 86 ASP A C 1
ATOM 666 O O . ASP A 1 86 ? -7.259 5.049 14.201 1.00 83.25 86 ASP A O 1
ATOM 670 N N . LEU A 1 87 ? -7.498 5.177 11.973 1.00 80.06 87 LEU A N 1
ATOM 671 C CA . LEU A 1 87 ? -7.903 3.779 11.780 1.00 80.06 87 LEU A CA 1
ATOM 672 C C . LEU A 1 87 ? -6.879 2.788 12.329 1.00 80.06 87 LEU A C 1
ATOM 674 O O . LEU A 1 87 ? -7.256 1.677 12.691 1.00 80.06 87 LEU A O 1
ATOM 678 N N . GLY A 1 88 ? -5.608 3.182 12.458 1.00 76.75 88 GLY A N 1
ATOM 679 C CA . GLY A 1 88 ? -4.560 2.341 13.043 1.00 76.75 88 GLY A CA 1
ATOM 680 C C . GLY A 1 88 ? -4.895 1.832 14.455 1.00 76.75 88 GLY A C 1
ATOM 681 O O . GLY A 1 88 ? -4.500 0.716 14.823 1.00 76.75 88 GLY A O 1
ATOM 682 N N . LYS A 1 89 ? -5.680 2.597 15.227 1.00 80.50 89 LYS A N 1
ATOM 683 C CA . LYS A 1 89 ? -6.169 2.191 16.557 1.00 80.50 89 LYS A CA 1
ATOM 684 C C . LYS A 1 89 ? -7.276 1.144 16.495 1.00 80.50 89 LYS A C 1
ATOM 686 O O . LYS A 1 89 ? -7.429 0.370 17.433 1.00 80.50 89 LYS A O 1
ATOM 691 N N . HIS A 1 90 ? -8.007 1.108 15.388 1.00 83.62 90 HIS A N 1
ATOM 692 C CA . HIS A 1 90 ? -9.158 0.240 15.177 1.00 83.62 90 HIS A CA 1
ATOM 693 C C . HIS A 1 90 ? -8.830 -1.032 14.387 1.00 83.62 90 HIS A C 1
ATOM 695 O O . HIS A 1 90 ? -9.662 -1.932 14.327 1.00 83.62 90 HIS A O 1
ATOM 701 N N . VAL A 1 91 ? -7.628 -1.133 13.806 1.00 84.19 91 VAL A N 1
ATOM 702 C CA . VAL A 1 91 ? -7.187 -2.359 13.128 1.00 84.19 91 VAL A CA 1
ATOM 703 C C . VAL A 1 91 ? -7.194 -3.535 14.109 1.00 84.19 91 VAL A C 1
ATOM 705 O O . VAL A 1 91 ? -6.606 -3.440 15.196 1.00 84.19 91 VAL A O 1
ATOM 708 N N . SER A 1 92 ? -7.824 -4.638 13.699 1.00 86.44 92 SER A N 1
ATOM 709 C CA . SER A 1 92 ? -7.981 -5.843 14.515 1.00 86.44 92 SER A CA 1
ATOM 710 C C . SER A 1 92 ? -6.625 -6.415 14.963 1.00 86.44 92 SER A C 1
ATOM 712 O O . SER A 1 92 ? -5.636 -6.389 14.226 1.00 86.44 92 SER A O 1
ATOM 714 N N . GLY A 1 93 ? -6.563 -6.916 16.202 1.00 88.62 93 GLY A N 1
ATOM 715 C CA . GLY A 1 93 ? -5.338 -7.513 16.753 1.00 88.62 93 GLY A CA 1
ATOM 716 C C . GLY A 1 93 ? -4.882 -8.731 15.948 1.00 88.62 93 GLY A C 1
ATOM 717 O O . GLY A 1 93 ? -3.720 -8.818 15.571 1.00 88.62 93 GLY A O 1
ATOM 718 N N . GLU A 1 94 ? -5.827 -9.595 15.573 1.00 89.00 94 GLU A N 1
ATOM 719 C CA . GLU A 1 94 ? -5.561 -10.777 14.749 1.00 89.00 94 GLU A CA 1
ATOM 720 C C . GLU A 1 94 ? -4.924 -10.416 13.398 1.00 89.00 94 GLU A C 1
ATOM 722 O O . GLU A 1 94 ? -3.961 -11.057 12.977 1.00 89.00 94 GLU A O 1
ATOM 727 N N . PHE A 1 95 ? -5.398 -9.354 12.741 1.00 88.00 95 PHE A N 1
ATOM 728 C CA . PHE A 1 95 ? -4.806 -8.887 11.489 1.00 88.00 95 PHE A CA 1
ATOM 729 C C . PHE A 1 95 ? -3.389 -8.351 11.676 1.00 88.00 95 PHE A C 1
ATOM 731 O O . PHE A 1 95 ? -2.517 -8.626 10.847 1.00 88.00 95 PHE A O 1
ATOM 738 N N . LYS A 1 96 ? -3.125 -7.626 12.771 1.00 88.88 96 LYS A N 1
ATOM 739 C CA . LYS A 1 96 ? -1.768 -7.163 13.108 1.00 88.88 96 LYS A CA 1
ATO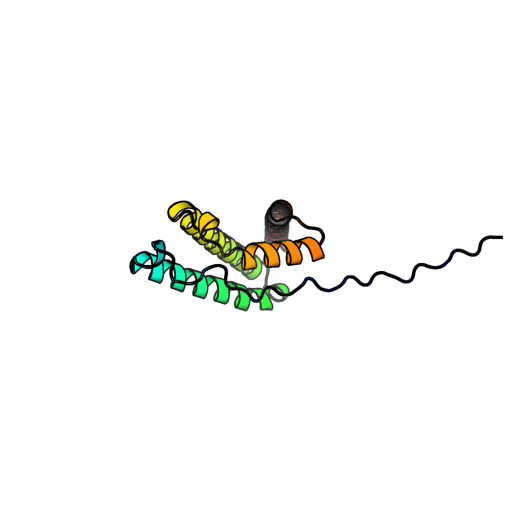M 740 C C . LYS A 1 96 ? -0.822 -8.342 13.313 1.00 88.88 96 LYS A C 1
ATOM 742 O O . LYS A 1 96 ? 0.273 -8.335 12.751 1.00 88.88 96 LYS A O 1
ATOM 747 N N . ASP A 1 97 ? -1.257 -9.361 14.046 1.00 90.94 97 ASP A N 1
ATOM 748 C CA . ASP A 1 97 ? -0.449 -10.543 14.345 1.00 90.94 97 ASP A CA 1
ATOM 749 C C . ASP A 1 97 ? -0.167 -11.368 13.084 1.00 90.94 97 ASP A C 1
ATOM 751 O O . ASP A 1 97 ? 0.986 -11.708 12.816 1.00 90.94 97 ASP A O 1
ATOM 755 N N . GLN A 1 98 ? -1.188 -11.621 12.256 1.00 90.94 98 GLN A N 1
ATOM 756 C CA . GLN A 1 98 ? -1.022 -12.323 10.978 1.00 90.94 98 GLN A CA 1
ATOM 757 C C . GLN A 1 98 ? -0.107 -11.550 10.021 1.00 90.94 98 GLN A C 1
ATOM 759 O O . GLN A 1 98 ? 0.761 -12.150 9.391 1.00 90.94 98 GLN A O 1
ATOM 764 N N . THR A 1 99 ? -0.244 -10.222 9.948 1.00 89.62 99 THR A N 1
ATOM 765 C CA . THR A 1 99 ? 0.636 -9.374 9.127 1.00 89.62 99 THR A CA 1
ATOM 766 C C . THR A 1 99 ? 2.078 -9.429 9.625 1.00 89.62 99 THR A C 1
ATOM 768 O O . THR A 1 99 ? 3.001 -9.600 8.831 1.00 89.62 99 THR A O 1
ATOM 771 N N . SER A 1 100 ? 2.284 -9.329 10.939 1.00 88.94 100 SER A N 1
ATOM 772 C CA . SER A 1 100 ? 3.609 -9.428 11.554 1.00 88.94 100 SER A CA 1
ATOM 773 C C . SER A 1 100 ? 4.256 -10.788 11.276 1.00 88.94 100 SER A C 1
ATOM 775 O O . SER A 1 100 ? 5.414 -10.848 10.870 1.00 88.94 100 SER A O 1
ATOM 777 N N . ALA A 1 101 ? 3.499 -11.883 11.399 1.00 90.44 101 ALA A N 1
ATOM 778 C CA . ALA A 1 101 ? 3.978 -13.229 11.097 1.00 90.44 101 ALA A CA 1
ATOM 779 C C . ALA A 1 101 ? 4.288 -13.427 9.603 1.00 90.44 101 ALA A C 1
ATOM 781 O O . ALA A 1 101 ? 5.303 -14.035 9.262 1.00 90.44 101 ALA A O 1
ATOM 782 N N . PHE A 1 102 ? 3.447 -12.894 8.710 1.00 89.88 102 PHE A N 1
ATOM 783 C CA . PHE A 1 102 ? 3.675 -12.916 7.264 1.00 89.88 102 PHE A CA 1
ATOM 784 C C . PHE A 1 102 ? 4.982 -12.208 6.893 1.00 89.88 102 PHE A C 1
ATOM 786 O O . PHE A 1 102 ? 5.834 -12.790 6.222 1.00 89.88 102 PHE A O 1
ATOM 793 N N . LEU A 1 103 ? 5.181 -10.981 7.384 1.00 92.12 103 LEU A N 1
ATOM 794 C CA . LEU A 1 103 ? 6.409 -10.222 7.142 1.00 92.12 103 LEU A CA 1
ATOM 795 C C . LEU A 1 103 ? 7.628 -10.873 7.812 1.00 92.12 103 LEU A C 1
ATOM 797 O O . LEU A 1 103 ? 8.690 -10.967 7.198 1.00 92.12 103 LEU A O 1
ATOM 801 N N . GLY A 1 104 ? 7.459 -11.417 9.019 1.00 89.81 104 GLY A N 1
ATOM 802 C CA . GLY A 1 104 ? 8.487 -12.182 9.723 1.00 89.81 104 GLY A CA 1
ATOM 803 C C . GLY A 1 104 ? 8.942 -13.423 8.949 1.00 89.81 104 GLY A C 1
ATOM 804 O O . GLY A 1 104 ? 10.134 -13.719 8.925 1.00 89.81 104 GLY A O 1
ATOM 805 N N . GLY A 1 105 ? 8.034 -14.092 8.230 1.00 88.38 105 GLY A N 1
ATOM 806 C CA . GLY A 1 105 ? 8.369 -15.182 7.305 1.00 88.38 105 GLY A CA 1
ATOM 807 C C . GLY A 1 105 ? 9.274 -14.754 6.141 1.00 88.38 105 GLY A C 1
ATOM 808 O O . GLY A 1 105 ? 10.004 -15.577 5.596 1.00 88.38 105 GLY A O 1
ATOM 809 N N . MET A 1 106 ? 9.276 -13.464 5.795 1.00 90.06 106 MET A N 1
ATOM 810 C CA . MET A 1 106 ? 10.182 -12.854 4.813 1.00 90.06 106 MET A CA 1
ATOM 811 C C . MET A 1 106 ? 11.387 -12.157 5.462 1.00 90.06 106 MET A C 1
ATOM 813 O O . MET A 1 106 ? 12.175 -11.528 4.762 1.00 90.06 106 MET A O 1
ATOM 817 N N . ASN A 1 107 ? 11.544 -12.272 6.786 1.00 91.31 107 ASN A N 1
ATOM 818 C CA . ASN A 1 107 ? 12.565 -11.584 7.572 1.00 91.31 107 ASN A CA 1
ATOM 819 C C . ASN A 1 107 ? 12.514 -10.049 7.411 1.00 91.31 107 ASN A C 1
ATOM 821 O O . ASN A 1 107 ? 13.550 -9.387 7.337 1.00 91.31 107 ASN A O 1
ATOM 825 N N . LEU A 1 108 ? 11.295 -9.504 7.342 1.00 92.12 108 LEU A N 1
ATOM 826 C CA . LEU A 1 108 ? 11.011 -8.075 7.241 1.00 92.12 108 LEU A CA 1
ATOM 827 C C . LEU A 1 108 ? 10.159 -7.619 8.427 1.00 92.12 108 LEU A C 1
ATOM 829 O O . LEU A 1 108 ? 9.213 -8.291 8.836 1.00 92.12 108 LEU A O 1
ATOM 833 N N . SER A 1 109 ? 10.444 -6.431 8.946 1.00 91.62 109 SER A N 1
ATOM 834 C CA . SER A 1 109 ? 9.494 -5.663 9.7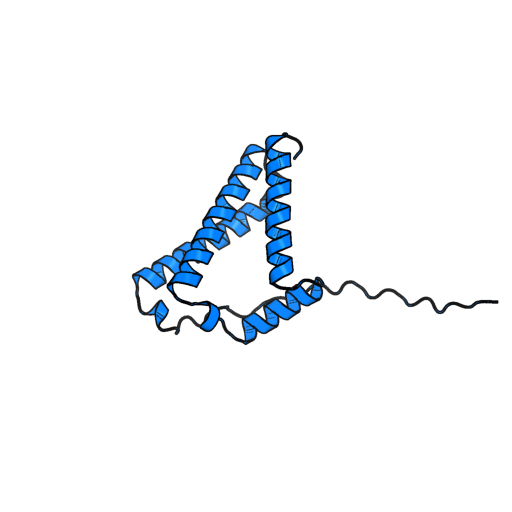49 1.00 91.62 109 SER A CA 1
ATOM 835 C C . SER A 1 109 ? 8.539 -4.860 8.859 1.00 91.62 109 SER A C 1
ATOM 837 O O . SER A 1 109 ? 8.791 -4.641 7.675 1.00 91.62 109 SER A O 1
ATOM 839 N N . VAL A 1 110 ? 7.450 -4.348 9.443 1.00 86.25 110 VAL A N 1
ATOM 840 C CA . VAL A 1 110 ? 6.520 -3.435 8.748 1.00 86.25 110 VAL A CA 1
ATOM 841 C C . VAL A 1 110 ? 7.256 -2.214 8.190 1.00 86.25 110 VAL A C 1
ATOM 843 O O . VAL A 1 110 ? 7.020 -1.822 7.051 1.00 86.25 110 VAL A O 1
ATOM 846 N N . ARG A 1 111 ? 8.177 -1.631 8.970 1.00 88.81 111 ARG A N 1
ATOM 847 C CA . ARG A 1 111 ? 8.969 -0.476 8.531 1.00 88.81 111 ARG A CA 1
ATOM 848 C C . ARG A 1 111 ? 9.834 -0.832 7.323 1.00 88.81 111 ARG A C 1
ATOM 850 O O . ARG A 1 111 ? 9.770 -0.141 6.313 1.00 88.81 111 ARG A O 1
ATOM 857 N N . GLU A 1 112 ? 10.591 -1.922 7.419 1.00 91.25 112 GLU A N 1
ATOM 858 C CA . GLU A 1 112 ? 11.482 -2.372 6.342 1.00 91.25 112 GLU A CA 1
ATOM 859 C C . GLU A 1 112 ? 10.706 -2.746 5.079 1.00 91.25 112 GLU A C 1
ATOM 861 O O . GLU A 1 112 ? 11.171 -2.481 3.976 1.00 91.25 112 GLU A O 1
ATOM 866 N N . PHE A 1 113 ? 9.500 -3.305 5.214 1.00 91.12 113 PHE A N 1
ATOM 867 C CA . PHE A 1 113 ? 8.625 -3.566 4.075 1.00 91.12 113 PHE A CA 1
ATOM 868 C C . PHE A 1 113 ? 8.266 -2.277 3.323 1.00 91.12 113 PHE A C 1
ATOM 870 O O . PHE A 1 113 ? 8.397 -2.227 2.100 1.00 91.12 113 PHE A O 1
ATOM 877 N N . PHE A 1 114 ? 7.852 -1.221 4.030 1.00 87.38 114 PHE A N 1
ATOM 878 C CA . PHE A 1 114 ? 7.526 0.058 3.390 1.00 87.38 114 PHE A CA 1
ATOM 879 C C . PHE A 1 114 ? 8.759 0.749 2.793 1.00 87.38 114 PHE A C 1
ATOM 881 O O . PHE A 1 114 ? 8.667 1.317 1.704 1.00 87.38 114 PHE A O 1
ATOM 888 N N . GLU A 1 115 ? 9.916 0.667 3.454 1.00 91.75 115 GLU A N 1
ATOM 889 C CA . GLU A 1 115 ? 11.192 1.161 2.915 1.00 91.75 115 GLU A CA 1
ATOM 890 C C . GLU A 1 115 ? 11.571 0.423 1.621 1.00 91.75 115 GLU A C 1
ATOM 892 O O . GLU A 1 115 ? 11.870 1.056 0.605 1.00 91.75 115 GLU A O 1
ATOM 897 N N . LEU A 1 116 ? 11.481 -0.912 1.623 1.00 91.62 116 LEU A N 1
ATOM 898 C CA . LEU A 1 116 ? 11.738 -1.756 0.458 1.00 91.62 116 LEU A CA 1
ATOM 899 C C . LEU A 1 116 ? 10.774 -1.444 -0.690 1.00 91.62 116 LEU A C 1
ATOM 901 O O . LEU A 1 116 ? 11.202 -1.338 -1.841 1.00 91.62 116 LEU A O 1
ATOM 905 N N . LEU A 1 117 ? 9.483 -1.281 -0.394 1.00 90.19 117 LEU A N 1
ATOM 906 C CA . LEU A 1 117 ? 8.469 -0.934 -1.386 1.00 90.19 117 LEU A CA 1
ATOM 907 C C . LEU A 1 117 ? 8.762 0.430 -2.026 1.00 90.19 117 LEU A C 1
ATOM 909 O O . LEU A 1 117 ? 8.712 0.561 -3.251 1.00 90.19 117 LEU A O 1
ATOM 913 N N . GLY A 1 118 ? 9.115 1.431 -1.216 1.00 90.25 118 GLY A N 1
ATOM 914 C CA . GLY A 1 118 ? 9.507 2.757 -1.692 1.00 90.25 118 GLY A CA 1
ATOM 915 C C . GLY A 1 118 ? 10.734 2.712 -2.605 1.00 90.25 118 GLY A C 1
ATOM 916 O O . GLY A 1 118 ? 10.697 3.239 -3.718 1.00 90.25 118 GLY A O 1
ATOM 917 N N . ALA A 1 119 ? 11.792 2.018 -2.179 1.00 92.62 119 ALA A N 1
ATOM 918 C CA . ALA A 1 119 ? 13.006 1.845 -2.975 1.00 92.62 119 ALA A CA 1
ATOM 919 C C . ALA A 1 119 ? 12.730 1.110 -4.299 1.00 92.62 119 ALA A C 1
ATOM 921 O O . ALA A 1 119 ? 13.190 1.537 -5.360 1.00 92.62 119 ALA A O 1
ATOM 922 N N . SER A 1 120 ? 11.927 0.044 -4.250 1.00 90.44 120 SER A N 1
ATOM 923 C CA . SER A 1 120 ? 11.560 -0.755 -5.425 1.00 90.44 120 SER A CA 1
ATOM 924 C C . SER A 1 120 ? 10.793 0.073 -6.456 1.00 90.44 120 SER A C 1
ATOM 926 O O . SER A 1 120 ? 11.110 0.021 -7.643 1.00 90.44 120 SER A O 1
ATOM 928 N N . LYS A 1 121 ? 9.824 0.888 -6.016 1.00 90.81 121 LYS A N 1
ATOM 929 C CA . LYS A 1 121 ? 9.108 1.825 -6.894 1.00 90.81 121 LYS A CA 1
ATOM 930 C C . LYS A 1 121 ? 10.047 2.817 -7.573 1.00 90.81 121 LYS A C 1
ATOM 932 O O . LYS A 1 121 ? 9.945 3.013 -8.782 1.00 90.81 121 LYS A O 1
ATOM 937 N N . GLY A 1 122 ? 10.952 3.428 -6.805 1.00 89.25 122 GLY A N 1
ATOM 938 C CA . GLY A 1 122 ? 11.919 4.393 -7.330 1.00 89.25 122 GLY A CA 1
ATOM 939 C C . GLY A 1 122 ? 12.786 3.783 -8.429 1.00 89.25 122 GLY A C 1
ATOM 940 O O . GLY A 1 122 ? 12.869 4.328 -9.529 1.00 89.25 122 GLY A O 1
ATOM 941 N N . TRP A 1 123 ? 13.332 2.596 -8.163 1.00 90.69 123 TRP A N 1
ATOM 942 C CA . TRP A 1 123 ? 14.138 1.850 -9.127 1.00 90.69 123 TRP A CA 1
ATOM 943 C C . TRP A 1 123 ? 13.353 1.467 -10.390 1.00 90.69 123 TRP A C 1
ATOM 945 O O . TRP A 1 123 ? 13.853 1.607 -11.507 1.00 90.69 123 TRP A O 1
ATOM 955 N N . LEU A 1 124 ? 12.103 1.012 -10.243 1.00 89.19 124 LEU A N 1
ATOM 956 C CA . LEU A 1 124 ? 11.252 0.675 -11.387 1.00 89.19 124 LEU A CA 1
ATOM 957 C C . LEU A 1 124 ? 10.943 1.904 -12.249 1.00 89.19 124 LEU A C 1
ATOM 959 O O . LEU A 1 124 ? 11.003 1.819 -13.475 1.00 89.19 124 LEU A O 1
ATOM 963 N N . ARG A 1 125 ? 10.649 3.051 -11.629 1.00 88.44 125 ARG A N 1
ATOM 964 C CA . ARG A 1 125 ? 10.363 4.295 -12.354 1.00 88.44 125 ARG A CA 1
ATOM 965 C C . ARG A 1 125 ? 11.585 4.785 -13.130 1.00 88.44 125 ARG A C 1
ATOM 967 O O . ARG A 1 125 ? 11.450 5.146 -14.296 1.00 88.44 125 ARG A O 1
ATOM 974 N N . GLU A 1 126 ? 12.767 4.756 -12.517 1.00 89.50 126 GLU A N 1
ATOM 975 C CA . GLU A 1 126 ? 14.024 5.120 -13.182 1.00 89.50 126 GLU A CA 1
ATOM 976 C C . GLU A 1 126 ? 14.238 4.279 -14.444 1.00 89.50 126 GLU A C 1
ATOM 978 O O . GLU A 1 126 ? 14.374 4.817 -15.541 1.00 89.50 126 GLU A O 1
ATOM 983 N N . ARG A 1 127 ? 14.146 2.952 -14.329 1.00 85.44 127 ARG A N 1
ATOM 984 C CA . ARG A 1 127 ? 14.371 2.074 -15.482 1.00 85.44 127 ARG A CA 1
ATOM 985 C C . ARG A 1 127 ? 13.303 2.175 -16.561 1.00 85.44 127 ARG A C 1
ATOM 987 O O . ARG A 1 127 ? 13.620 1.976 -17.733 1.00 85.44 127 ARG A O 1
ATOM 994 N N . ALA A 1 128 ? 12.054 2.449 -16.190 1.00 84.88 128 ALA A N 1
ATOM 995 C CA . ALA A 1 128 ? 10.986 2.639 -17.164 1.00 84.88 128 ALA A CA 1
ATOM 996 C C . ALA A 1 128 ? 11.218 3.928 -17.966 1.00 84.88 128 ALA A C 1
ATOM 998 O O . ALA A 1 128 ? 11.086 3.912 -19.188 1.00 84.88 128 ALA A O 1
ATOM 999 N N . ASN A 1 129 ? 11.669 5.002 -17.309 1.00 84.00 129 ASN A N 1
ATOM 1000 C CA . ASN A 1 129 ? 12.062 6.248 -17.974 1.00 84.00 129 ASN A CA 1
ATOM 1001 C C . ASN A 1 129 ? 13.279 6.073 -18.898 1.00 84.00 129 ASN A C 1
ATOM 1003 O O . ASN A 1 129 ? 13.355 6.712 -19.943 1.00 84.00 129 ASN A O 1
ATOM 1007 N N . GLU A 1 130 ? 14.217 5.190 -18.546 1.00 87.19 130 GLU A N 1
ATOM 1008 C CA . GLU A 1 130 ? 15.368 4.848 -19.393 1.00 87.19 130 GLU A CA 1
ATOM 1009 C C . GLU A 1 130 ? 15.023 3.898 -20.559 1.00 87.19 130 GLU A C 1
ATOM 1011 O O . GLU A 1 130 ? 15.896 3.589 -21.373 1.00 87.19 130 GLU A O 1
ATOM 1016 N N . GLY A 1 131 ? 13.791 3.378 -20.628 1.00 75.94 131 GLY A N 1
ATOM 1017 C CA . GLY A 1 131 ? 13.398 2.351 -21.599 1.00 75.94 131 GLY A CA 1
ATOM 1018 C C . GLY A 1 131 ? 14.105 1.003 -21.394 1.00 75.94 131 GLY A C 1
ATOM 1019 O O . GLY A 1 131 ? 14.261 0.235 -22.340 1.00 75.94 131 GLY A O 1
ATOM 1020 N N . ARG A 1 132 ? 14.577 0.717 -20.172 1.00 71.31 132 ARG A N 1
ATOM 1021 C CA . ARG A 1 132 ? 15.343 -0.493 -19.806 1.00 71.31 132 ARG A CA 1
ATOM 1022 C C . ARG A 1 132 ? 14.518 -1.525 -19.026 1.00 71.31 132 ARG A C 1
ATOM 1024 O O . ARG A 1 132 ? 15.091 -2.345 -18.289 1.00 71.31 132 ARG A O 1
ATOM 1031 N N . LEU A 1 133 ? 13.195 -1.451 -19.140 1.00 66.00 133 LEU A N 1
ATOM 1032 C CA . LEU A 1 133 ? 12.220 -2.360 -18.535 1.00 66.00 133 LEU A CA 1
ATOM 1033 C C . LEU A 1 133 ? 11.324 -2.989 -19.589 1.00 66.00 133 LEU A C 1
ATOM 1035 O O . LEU A 1 133 ? 11.044 -2.327 -20.604 1.00 66.00 133 LEU A O 1
#